Protein AF-A0A6L2ZST8-F1 (afdb_monomer)

pLDDT: mean 83.94, std 3.83, range [68.56, 89.75]

Foldseek 3Di:
DAAPCVPDDPVVSVVVLVVVQVVCVVVVDDDDYHDPDPVSVVPRDPDDDDDD

Mean predicted aligned error: 4.99 Å

Structure (mmCIF, N/CA/C/O backbone):
data_AF-A0A6L2ZST8-F1
#
_entry.id   AF-A0A6L2ZST8-F1
#
loop_
_atom_site.group_PDB
_atom_site.id
_atom_site.type_symbol
_atom_site.label_atom_id
_atom_site.label_alt_id
_atom_site.label_comp_id
_atom_site.label_asym_id
_atom_site.label_entity_id
_atom_site.label_seq_id
_atom_site.pdbx_PDB_ins_code
_atom_site.Cartn_x
_atom_site.Cartn_y
_atom_site.Cartn_z
_atom_site.occupancy
_atom_site.B_iso_or_equiv
_atom_site.auth_seq_id
_atom_site.auth_comp_id
_atom_site.auth_asym_id
_atom_site.auth_atom_id
_atom_site.pdbx_PDB_model_num
ATOM 1 N N . MET A 1 1 ? -8.514 -0.065 -7.492 1.00 68.56 1 MET A N 1
ATOM 2 C CA . MET A 1 1 ? -7.813 1.181 -7.882 1.00 68.56 1 MET A CA 1
ATOM 3 C C . MET A 1 1 ? -6.717 0.783 -8.843 1.00 68.56 1 MET A C 1
ATOM 5 O O . MET A 1 1 ? -6.071 -0.216 -8.549 1.00 68.56 1 MET A O 1
ATOM 9 N N . ASP A 1 2 ? -6.558 1.498 -9.952 1.00 77.12 2 ASP A N 1
ATOM 10 C CA . ASP A 1 2 ? -5.525 1.201 -10.947 1.00 77.12 2 ASP A CA 1
ATOM 11 C C . ASP A 1 2 ? -4.374 2.199 -10.788 1.00 77.12 2 ASP A C 1
ATOM 13 O O . ASP A 1 2 ? -4.591 3.403 -10.901 1.00 77.12 2 ASP A O 1
ATOM 17 N N . GLU A 1 3 ? -3.205 1.705 -10.382 1.00 82.81 3 GLU A N 1
ATOM 18 C CA . GLU A 1 3 ? -1.984 2.480 -10.110 1.00 82.81 3 GLU A CA 1
ATOM 19 C C . GLU A 1 3 ? -2.160 3.775 -9.283 1.00 82.81 3 GLU A C 1
ATOM 21 O O . GLU A 1 3 ? -1.696 4.851 -9.665 1.00 82.81 3 GLU A O 1
ATOM 26 N N . PRO A 1 4 ? -2.791 3.730 -8.100 1.00 77.62 4 PRO A N 1
ATOM 27 C CA . PRO A 1 4 ? -3.240 4.942 -7.411 1.00 77.62 4 PRO A CA 1
ATOM 28 C C . PRO A 1 4 ? -2.124 5.863 -6.891 1.00 77.62 4 PRO A C 1
ATOM 30 O O . PRO A 1 4 ? -2.422 6.986 -6.486 1.00 77.62 4 PRO A O 1
ATOM 33 N N . LEU A 1 5 ? -0.864 5.415 -6.867 1.00 83.00 5 LEU A N 1
ATOM 34 C CA . LE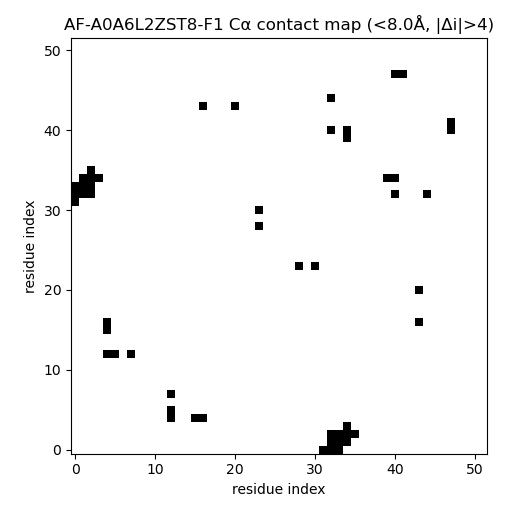U A 1 5 ? 0.272 6.178 -6.337 1.00 83.00 5 LEU A CA 1
ATOM 35 C C . LEU A 1 5 ? 1.401 6.408 -7.360 1.00 83.00 5 LEU A C 1
ATOM 37 O O . LEU A 1 5 ? 2.444 6.952 -6.987 1.00 83.00 5 LEU A O 1
ATOM 41 N N . SER A 1 6 ? 1.219 6.027 -8.632 1.00 80.81 6 SER A N 1
ATOM 42 C CA . SER A 1 6 ? 2.274 6.105 -9.662 1.00 80.81 6 SER A CA 1
ATOM 43 C C . SER A 1 6 ? 2.719 7.540 -9.967 1.00 80.81 6 SER A C 1
ATOM 45 O O . SER A 1 6 ? 3.889 7.777 -10.262 1.00 80.81 6 SER A O 1
ATOM 47 N N . ASN A 1 7 ? 1.821 8.513 -9.790 1.00 81.25 7 ASN A N 1
ATOM 48 C CA . ASN A 1 7 ? 2.080 9.936 -10.033 1.00 81.25 7 ASN A CA 1
ATOM 49 C C . ASN A 1 7 ? 2.721 10.682 -8.844 1.00 81.25 7 ASN A C 1
ATOM 51 O O . ASN A 1 7 ? 2.900 11.897 -8.914 1.00 81.25 7 ASN A O 1
ATOM 55 N N . LEU A 1 8 ? 3.042 9.995 -7.740 1.00 83.69 8 LEU A N 1
ATOM 56 C CA . LEU A 1 8 ? 3.631 10.616 -6.549 1.00 83.69 8 LEU A CA 1
ATOM 57 C C . LEU A 1 8 ? 5.151 10.431 -6.491 1.00 83.69 8 LEU A C 1
ATOM 59 O O . LEU A 1 8 ? 5.699 9.374 -6.842 1.00 83.69 8 LEU A O 1
ATOM 63 N N . ASP A 1 9 ? 5.831 11.446 -5.949 1.00 87.19 9 ASP A N 1
ATOM 64 C CA . ASP A 1 9 ? 7.250 11.344 -5.618 1.00 87.19 9 ASP A CA 1
ATOM 65 C C . ASP A 1 9 ? 7.511 10.172 -4.654 1.00 87.19 9 ASP A C 1
ATOM 67 O O . ASP A 1 9 ? 6.632 9.739 -3.902 1.00 87.19 9 ASP A O 1
ATOM 71 N N . ALA A 1 10 ? 8.725 9.620 -4.687 1.00 81.69 10 ALA A N 1
ATOM 72 C CA . ALA A 1 10 ? 9.048 8.388 -3.969 1.00 81.69 10 ALA A CA 1
ATOM 73 C C . ALA A 1 10 ? 8.812 8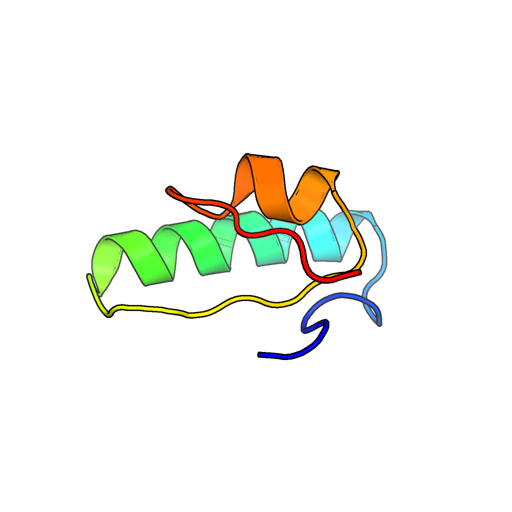.482 -2.449 1.00 81.69 10 ALA A C 1
ATOM 75 O O . ALA A 1 10 ? 8.417 7.497 -1.825 1.00 81.69 10 ALA A O 1
ATOM 76 N N . LYS A 1 11 ? 9.022 9.658 -1.846 1.00 84.25 11 LYS A N 1
ATOM 77 C CA . LYS A 1 11 ? 8.871 9.854 -0.401 1.00 84.25 11 LYS A CA 1
ATOM 78 C C . LYS A 1 11 ? 7.395 9.916 -0.020 1.00 84.25 11 LYS A C 1
ATOM 80 O O . LYS A 1 11 ? 6.967 9.224 0.903 1.00 84.25 11 LYS A O 1
ATOM 85 N N . LEU A 1 12 ? 6.616 10.698 -0.761 1.00 84.56 12 LEU A N 1
ATOM 86 C CA . LEU A 1 12 ? 5.183 10.845 -0.561 1.00 84.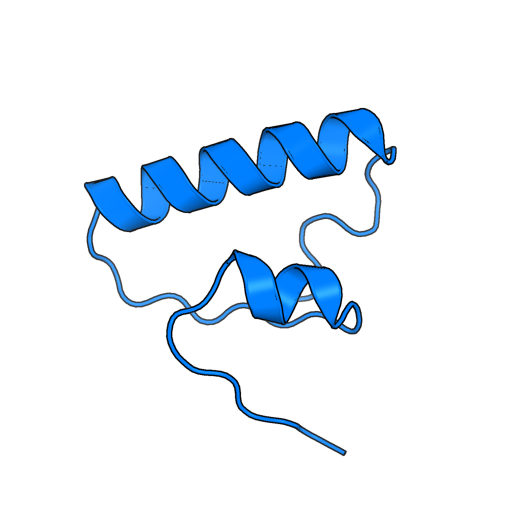56 12 LEU A CA 1
ATOM 87 C C . LEU A 1 12 ? 4.449 9.530 -0.837 1.00 84.56 12 LEU A C 1
ATOM 89 O O . LEU A 1 12 ? 3.534 9.174 -0.097 1.00 84.56 12 LEU A O 1
ATOM 93 N N . ARG A 1 13 ? 4.905 8.753 -1.825 1.00 86.00 13 ARG A N 1
ATOM 94 C CA . ARG A 1 13 ? 4.379 7.418 -2.140 1.00 86.00 13 ARG A CA 1
ATOM 95 C C . ARG A 1 13 ? 4.453 6.469 -0.948 1.00 86.00 13 ARG A C 1
ATOM 97 O O . ARG A 1 13 ? 3.455 5.842 -0.607 1.00 86.00 13 ARG A O 1
ATOM 104 N N . VAL A 1 14 ? 5.606 6.390 -0.280 1.00 85.12 14 VAL A N 1
ATOM 105 C CA . VAL A 1 14 ? 5.802 5.523 0.898 1.00 85.12 14 VAL A CA 1
ATOM 106 C C . VAL A 1 14 ? 4.899 5.948 2.059 1.00 85.12 14 VAL A C 1
ATOM 108 O O . VAL A 1 14 ? 4.271 5.102 2.706 1.00 85.12 14 VAL A O 1
ATOM 111 N N . SER A 1 15 ? 4.785 7.256 2.305 1.00 87.31 15 SER A N 1
ATOM 112 C CA . SER A 1 15 ? 3.891 7.787 3.338 1.00 87.31 15 SER A CA 1
ATOM 113 C C . SER A 1 15 ? 2.425 7.467 3.039 1.00 87.31 15 SER A C 1
ATOM 115 O O . SER A 1 15 ? 1.735 6.915 3.894 1.00 87.31 15 SER A O 1
ATOM 117 N N . MET A 1 16 ? 1.964 7.716 1.812 1.00 87.88 16 MET A N 1
ATOM 118 C CA . MET A 1 16 ? 0.588 7.426 1.398 1.00 87.88 16 MET A CA 1
ATOM 119 C C . MET A 1 16 ? 0.266 5.933 1.463 1.00 87.88 16 MET A C 1
ATOM 121 O O . MET A 1 16 ? -0.811 5.556 1.921 1.00 87.88 16 MET A O 1
ATOM 125 N N . ARG A 1 17 ? 1.216 5.072 1.086 1.00 85.56 17 ARG A N 1
ATOM 126 C CA . ARG A 1 17 ? 1.083 3.613 1.190 1.00 85.56 17 ARG A CA 1
ATOM 127 C C . ARG A 1 17 ? 0.816 3.170 2.629 1.00 85.56 17 ARG A C 1
ATOM 129 O O . ARG A 1 17 ? -0.081 2.370 2.885 1.00 85.56 17 ARG A O 1
ATO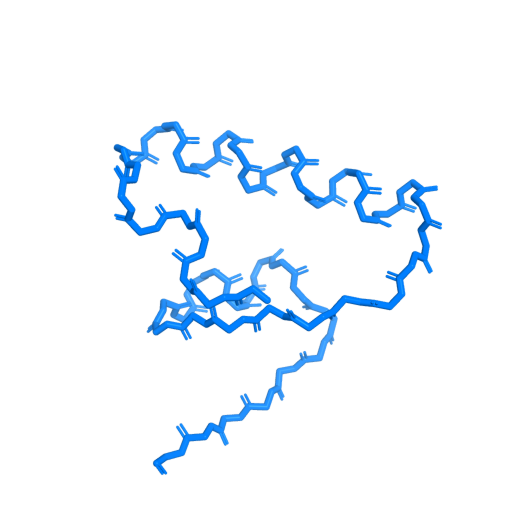M 136 N N . THR A 1 18 ? 1.553 3.749 3.573 1.00 86.81 18 THR A N 1
ATOM 137 C CA . THR A 1 18 ? 1.383 3.478 5.006 1.00 86.81 18 THR A CA 1
ATOM 138 C C . THR A 1 18 ? 0.001 3.913 5.500 1.00 86.81 18 THR A C 1
ATOM 140 O O . THR A 1 18 ? -0.653 3.175 6.238 1.00 86.81 18 THR A O 1
ATOM 143 N N . GLU A 1 19 ? -0.475 5.083 5.075 1.00 87.75 19 GLU A N 1
ATOM 144 C CA . GLU A 1 19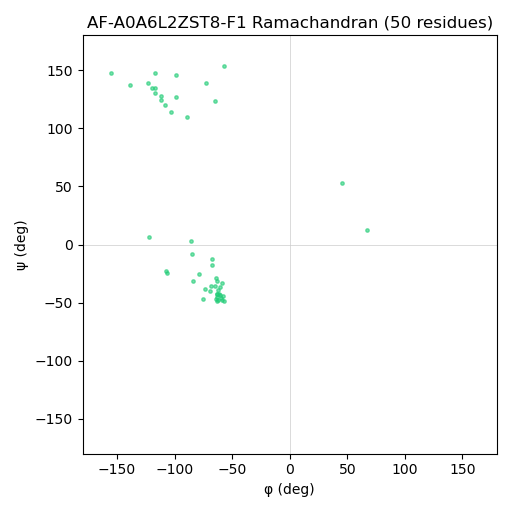 ? -1.790 5.589 5.479 1.00 87.75 19 GLU A CA 1
ATOM 145 C C . GLU A 1 19 ? -2.946 4.784 4.871 1.00 87.75 19 GLU A C 1
ATOM 147 O O . GLU A 1 19 ? -3.893 4.443 5.582 1.00 87.75 19 GLU A O 1
ATOM 152 N N . ILE A 1 20 ? -2.846 4.379 3.602 1.00 84.88 20 ILE A N 1
ATOM 153 C CA . ILE A 1 20 ? -3.833 3.496 2.962 1.00 84.88 20 ILE A CA 1
ATOM 154 C C . ILE A 1 20 ? -3.911 2.155 3.699 1.00 84.88 20 ILE A C 1
ATOM 156 O O . ILE A 1 20 ? -5.012 1.692 3.998 1.00 84.88 20 ILE A O 1
ATOM 160 N N . ALA A 1 21 ? -2.770 1.564 4.069 1.00 83.12 21 ALA A N 1
ATOM 161 C CA . ALA A 1 21 ? -2.742 0.314 4.827 1.00 83.12 21 ALA A CA 1
ATOM 162 C C . ALA A 1 21 ? -3.420 0.453 6.203 1.00 83.12 21 ALA A C 1
ATOM 164 O O . ALA A 1 21 ? -4.198 -0.414 6.607 1.00 83.12 21 ALA A O 1
ATOM 165 N N . LYS A 1 22 ? -3.178 1.562 6.918 1.00 87.19 22 LYS A N 1
ATOM 166 C CA . LYS A 1 22 ? -3.836 1.852 8.206 1.00 87.19 22 LYS A CA 1
ATOM 167 C C . LYS A 1 22 ? -5.345 2.015 8.050 1.00 87.19 22 LYS A C 1
ATOM 169 O O . LYS A 1 22 ? -6.105 1.464 8.844 1.00 87.19 22 LYS A O 1
ATOM 174 N N . ILE A 1 23 ? -5.782 2.761 7.035 1.00 86.38 23 ILE A N 1
ATOM 175 C CA . ILE A 1 23 ? -7.203 2.988 6.756 1.00 86.38 23 ILE A CA 1
ATOM 176 C C . ILE A 1 23 ? -7.888 1.668 6.398 1.00 86.38 23 ILE A C 1
ATOM 178 O O . ILE A 1 23 ? -8.932 1.360 6.967 1.00 86.38 23 ILE A O 1
ATOM 182 N N . HIS A 1 24 ? -7.284 0.866 5.521 1.00 83.38 24 HIS A N 1
ATOM 183 C CA . HIS A 1 24 ? -7.811 -0.437 5.127 1.00 83.38 24 HIS A CA 1
ATOM 184 C C . HIS A 1 24 ? -7.961 -1.375 6.332 1.00 83.38 24 HIS A C 1
ATOM 186 O O . HIS A 1 24 ? -9.047 -1.908 6.552 1.00 83.38 24 HIS A O 1
ATOM 192 N N . ARG A 1 25 ? -6.931 -1.477 7.187 1.00 82.31 25 ARG A N 1
ATOM 193 C CA . ARG A 1 25 ? -6.992 -2.261 8.434 1.00 82.31 25 ARG A CA 1
ATOM 194 C C . ARG A 1 25 ? -8.066 -1.768 9.400 1.00 82.31 25 ARG A C 1
ATOM 196 O O . ARG A 1 25 ? -8.683 -2.578 10.081 1.00 82.31 25 ARG A O 1
ATOM 203 N N . ARG A 1 26 ? -8.290 -0.452 9.474 1.00 86.56 26 ARG A N 1
ATOM 204 C CA . ARG A 1 26 ? -9.303 0.142 10.357 1.00 86.56 26 ARG A CA 1
ATOM 205 C C . ARG A 1 26 ? -10.729 -0.085 9.857 1.00 86.56 26 ARG A C 1
ATOM 207 O O . ARG A 1 26 ? -11.620 -0.272 10.674 1.00 86.56 26 ARG A O 1
ATOM 214 N N . ILE A 1 27 ? -10.952 -0.011 8.545 1.00 87.94 27 ILE A N 1
ATOM 215 C CA . ILE A 1 27 ? -12.292 -0.130 7.950 1.00 87.94 27 ILE A CA 1
ATOM 216 C C . ILE A 1 27 ? -12.677 -1.603 7.749 1.00 87.94 27 ILE A C 1
ATOM 218 O O . ILE A 1 27 ? -13.856 -1.934 7.821 1.00 87.94 27 ILE A O 1
ATOM 222 N N . GLY A 1 28 ? -11.709 -2.492 7.496 1.00 81.50 28 GLY A N 1
ATOM 223 C CA . GLY A 1 28 ? -11.967 -3.915 7.244 1.00 81.50 28 GLY A CA 1
ATOM 224 C C . GLY A 1 28 ? -12.721 -4.192 5.937 1.00 81.50 28 GLY A C 1
ATOM 225 O O . GLY A 1 28 ? -13.208 -5.299 5.728 1.00 81.50 28 GLY A O 1
ATOM 226 N N . ALA A 1 29 ? -12.844 -3.196 5.056 1.00 81.31 29 ALA A N 1
ATOM 227 C CA . ALA A 1 29 ? -13.484 -3.356 3.757 1.00 81.31 29 ALA A CA 1
ATOM 228 C C . ALA A 1 29 ? -12.591 -4.171 2.819 1.00 81.31 29 ALA A C 1
ATOM 230 O O . ALA A 1 29 ? -11.389 -3.936 2.760 1.00 81.31 29 ALA A O 1
ATOM 231 N N . THR A 1 30 ? -13.176 -5.081 2.042 1.00 86.12 30 THR A N 1
ATOM 232 C CA . THR A 1 30 ? -12.457 -5.788 0.977 1.00 86.12 30 THR A CA 1
ATOM 233 C C . THR A 1 30 ? -12.033 -4.800 -0.112 1.00 86.12 30 THR A C 1
ATOM 235 O O . THR A 1 30 ? -12.877 -4.125 -0.699 1.00 86.12 30 THR A O 1
ATOM 238 N N . THR A 1 31 ? -10.733 -4.736 -0.407 1.00 83.62 31 THR A N 1
ATOM 239 C CA . THR A 1 31 ? -10.163 -3.825 -1.411 1.00 83.62 31 THR A CA 1
ATOM 240 C C . THR A 1 31 ? -9.400 -4.614 -2.467 1.00 83.62 31 THR A C 1
ATOM 242 O O . THR A 1 31 ? -8.657 -5.535 -2.139 1.00 83.62 31 THR A O 1
ATOM 245 N N . ILE A 1 32 ? -9.544 -4.215 -3.734 1.00 86.25 32 ILE A N 1
ATOM 246 C CA . ILE A 1 32 ? -8.718 -4.698 -4.848 1.00 86.25 32 ILE A CA 1
ATOM 247 C C . ILE A 1 32 ? -7.771 -3.570 -5.284 1.00 86.25 32 ILE A C 1
ATOM 249 O O . ILE A 1 32 ? -8.211 -2.485 -5.692 1.00 86.25 32 ILE A O 1
ATOM 253 N N . TYR A 1 33 ? -6.468 -3.837 -5.189 1.00 86.75 33 TYR A N 1
ATOM 254 C CA . TYR A 1 33 ? -5.384 -2.934 -5.574 1.00 86.75 33 TYR A CA 1
ATOM 255 C C . TYR A 1 33 ? -4.664 -3.499 -6.802 1.00 86.75 33 TYR A C 1
ATOM 257 O O . TYR A 1 33 ? -4.265 -4.661 -6.787 1.00 86.75 33 TYR A O 1
ATOM 265 N N . VAL A 1 34 ? -4.519 -2.692 -7.853 1.00 89.00 34 VAL A N 1
ATOM 266 C CA . VAL A 1 34 ? -3.830 -3.061 -9.096 1.00 89.00 34 VAL A CA 1
ATOM 267 C C . VAL A 1 34 ? -2.626 -2.143 -9.256 1.00 89.00 34 VAL A C 1
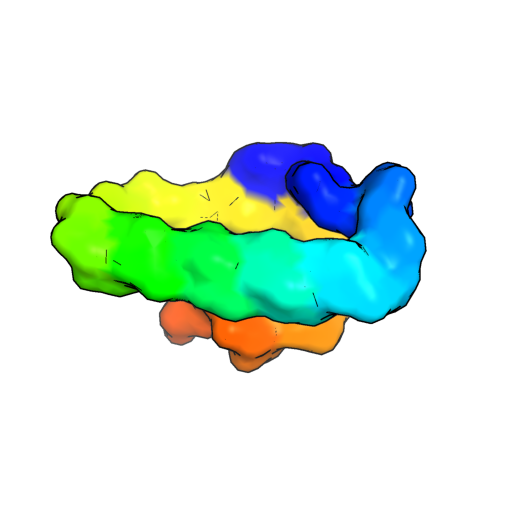ATOM 269 O O . VAL A 1 34 ? -2.733 -0.929 -9.081 1.00 89.00 34 VAL A O 1
ATOM 272 N N . THR A 1 35 ? -1.467 -2.737 -9.516 1.00 87.25 35 THR A N 1
ATOM 273 C CA . THR A 1 35 ? -0.196 -2.029 -9.674 1.00 87.25 35 THR A CA 1
ATOM 274 C C . THR A 1 35 ? 0.751 -2.862 -10.527 1.00 87.25 35 THR A C 1
ATOM 276 O O . THR A 1 35 ? 0.719 -4.093 -10.464 1.00 87.25 35 THR A O 1
ATOM 279 N N . HIS A 1 36 ? 1.604 -2.192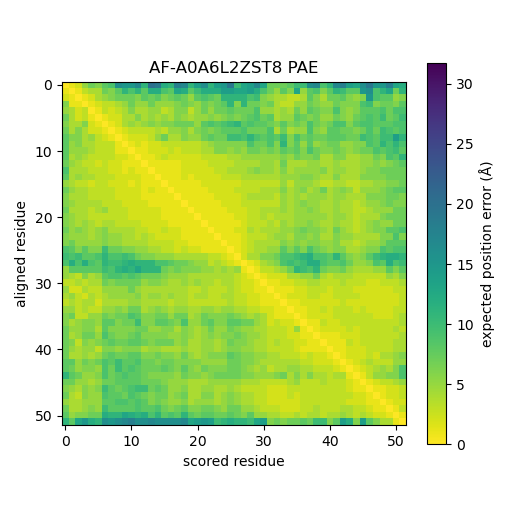 -11.299 1.00 87.62 36 HIS A N 1
ATOM 280 C CA . HIS A 1 36 ? 2.745 -2.815 -11.971 1.00 87.62 36 HIS A CA 1
ATOM 281 C C . HIS A 1 36 ? 3.978 -2.912 -11.051 1.00 87.62 36 HIS A C 1
ATOM 283 O O . HIS A 1 36 ? 4.967 -3.553 -11.408 1.00 87.62 36 HIS A O 1
ATOM 289 N N . ASP A 1 37 ? 3.937 -2.291 -9.865 1.00 84.56 37 ASP A N 1
ATOM 290 C CA . ASP A 1 37 ? 5.029 -2.304 -8.892 1.00 84.56 37 ASP A CA 1
ATOM 291 C C . ASP A 1 37 ? 4.894 -3.501 -7.936 1.00 84.56 37 ASP A C 1
ATOM 293 O O . ASP A 1 37 ? 4.032 -3.561 -7.054 1.00 84.56 37 ASP A O 1
ATOM 297 N N . GLN A 1 38 ? 5.796 -4.468 -8.082 1.00 81.50 38 GLN A N 1
ATOM 298 C CA . GLN A 1 38 ? 5.817 -5.672 -7.251 1.00 81.50 38 GLN A CA 1
ATOM 299 C C . GLN A 1 38 ? 6.066 -5.369 -5.764 1.00 81.50 38 GLN A C 1
ATOM 301 O O . GLN A 1 38 ? 5.540 -6.072 -4.901 1.00 81.50 38 GLN A O 1
ATOM 306 N N . ILE A 1 39 ? 6.824 -4.316 -5.433 1.00 83.62 39 ILE A N 1
ATOM 307 C CA . ILE A 1 39 ? 7.091 -3.928 -4.039 1.00 83.62 39 ILE A CA 1
ATOM 308 C C . ILE A 1 39 ? 5.805 -3.403 -3.391 1.00 83.62 39 ILE A C 1
ATOM 310 O O . ILE A 1 39 ? 5.552 -3.656 -2.210 1.00 83.62 39 ILE A O 1
ATOM 314 N N . GLU A 1 40 ? 4.958 -2.707 -4.152 1.00 79.19 40 GLU A N 1
ATOM 315 C CA . GLU A 1 40 ? 3.635 -2.282 -3.682 1.00 79.19 40 GLU A CA 1
ATOM 316 C C . GLU A 1 40 ? 2.737 -3.464 -3.351 1.00 79.19 40 GLU A C 1
ATOM 318 O O . GLU A 1 40 ? 2.166 -3.513 -2.259 1.00 79.19 40 GLU A O 1
ATOM 323 N N . ALA A 1 41 ? 2.666 -4.442 -4.253 1.00 83.38 41 ALA A N 1
ATOM 324 C CA . ALA A 1 41 ? 1.870 -5.643 -4.040 1.00 83.38 41 ALA A CA 1
ATOM 325 C C . ALA A 1 41 ? 2.334 -6.410 -2.789 1.00 83.38 41 ALA A C 1
ATOM 327 O O . ALA A 1 41 ? 1.532 -6.751 -1.928 1.00 83.38 41 ALA A O 1
ATOM 328 N N . MET A 1 42 ? 3.641 -6.604 -2.620 1.00 82.62 42 MET A N 1
ATOM 329 C CA . MET A 1 42 ? 4.188 -7.366 -1.490 1.00 82.62 42 MET A CA 1
ATOM 330 C C . MET A 1 42 ? 4.005 -6.688 -0.123 1.00 82.62 42 MET A C 1
ATOM 332 O O . MET A 1 42 ? 4.155 -7.343 0.906 1.00 82.62 42 MET A O 1
ATOM 336 N N . THR A 1 43 ? 3.717 -5.383 -0.086 1.00 78.38 43 THR A N 1
ATOM 337 C CA . THR A 1 43 ? 3.652 -4.610 1.167 1.00 78.38 43 THR A CA 1
ATOM 338 C C . THR A 1 43 ? 2.241 -4.225 1.591 1.00 78.38 43 THR A C 1
ATOM 340 O O . THR A 1 43 ? 2.025 -3.963 2.776 1.00 78.38 43 THR A O 1
ATOM 343 N N . LEU A 1 44 ? 1.285 -4.175 0.658 1.00 77.81 44 LEU A N 1
ATOM 344 C CA . LEU A 1 44 ? -0.052 -3.647 0.926 1.00 77.81 44 LEU A CA 1
ATOM 345 C C . LEU A 1 44 ? -1.151 -4.717 1.022 1.00 77.81 44 LEU A C 1
ATOM 34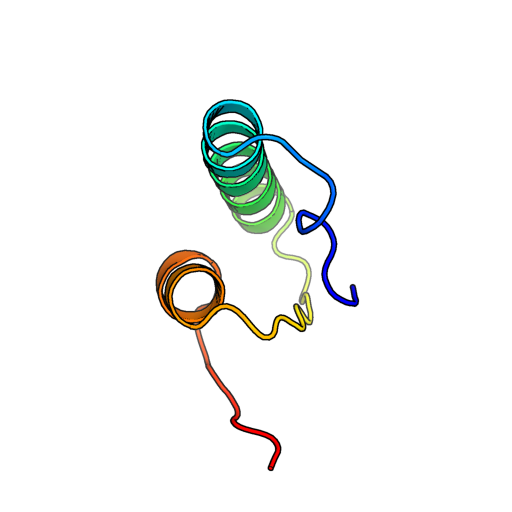7 O O . LEU A 1 44 ? -2.170 -4.450 1.656 1.00 77.81 44 LEU A O 1
ATOM 351 N N . VAL A 1 45 ? -0.981 -5.890 0.400 1.00 80.56 45 VAL A N 1
ATOM 352 C CA . VAL A 1 45 ? -2.064 -6.880 0.263 1.00 80.56 45 VAL A CA 1
ATOM 353 C C . VAL A 1 45 ? -1.769 -8.204 0.965 1.00 80.56 45 VAL A C 1
ATOM 355 O O . VAL A 1 45 ? -0.633 -8.665 1.013 1.00 80.56 45 VAL A O 1
ATOM 358 N N . ASP A 1 46 ? -2.825 -8.848 1.465 1.00 82.38 46 ASP A N 1
ATOM 359 C CA . ASP A 1 46 ? -2.738 -10.172 2.098 1.00 82.38 46 ASP A CA 1
ATOM 360 C C . ASP A 1 46 ? -2.648 -11.315 1.072 1.00 82.38 46 ASP A C 1
ATOM 362 O O . ASP A 1 46 ? -2.162 -12.405 1.371 1.00 82.38 46 ASP A O 1
ATOM 366 N N . ARG A 1 47 ? -3.157 -11.092 -0.147 1.00 86.94 47 ARG A N 1
ATOM 367 C CA . ARG A 1 47 ? -3.162 -12.063 -1.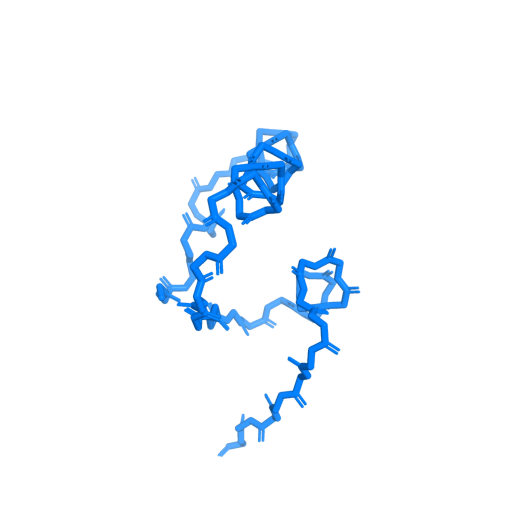248 1.00 86.94 47 ARG A CA 1
ATOM 368 C C . ARG A 1 47 ? -2.817 -11.364 -2.555 1.00 86.94 47 ARG A C 1
ATOM 370 O O . ARG A 1 47 ? -3.348 -10.294 -2.836 1.00 86.94 47 ARG A O 1
ATOM 377 N N . ILE A 1 48 ? -1.979 -12.008 -3.365 1.00 88.75 48 ILE A N 1
ATOM 378 C CA . ILE A 1 48 ? -1.512 -11.487 -4.654 1.00 88.75 48 ILE A CA 1
ATOM 379 C C . ILE A 1 48 ? -1.999 -12.411 -5.772 1.00 88.75 48 ILE A C 1
ATOM 381 O O . ILE A 1 48 ? -1.891 -13.633 -5.663 1.00 88.75 48 ILE A O 1
ATOM 385 N N . ALA A 1 49 ? -2.519 -11.824 -6.848 1.00 89.75 49 ALA A N 1
ATOM 386 C CA . ALA A 1 49 ? -2.794 -12.501 -8.111 1.00 89.75 49 ALA A CA 1
ATOM 387 C C . ALA A 1 49 ? -1.977 -11.820 -9.216 1.00 89.75 49 ALA A C 1
ATOM 389 O O . ALA A 1 49 ? -1.932 -10.593 -9.272 1.00 89.75 49 ALA A O 1
ATOM 390 N N . ILE A 1 50 ? -1.326 -12.613 -10.068 1.00 89.06 50 ILE A N 1
ATOM 391 C CA . ILE A 1 50 ? -0.528 -12.110 -11.190 1.00 89.06 50 ILE A CA 1
ATOM 392 C C . ILE A 1 50 ? -1.381 -12.205 -12.450 1.00 89.06 50 ILE A C 1
ATOM 394 O O . ILE A 1 50 ? -1.919 -13.270 -12.751 1.00 89.06 50 ILE A O 1
ATOM 398 N N . ILE A 1 51 ? -1.494 -11.089 -13.166 1.00 85.81 51 ILE A N 1
ATOM 399 C CA . ILE A 1 51 ? -2.124 -11.024 -14.483 1.00 85.81 51 ILE A CA 1
ATOM 400 C C . ILE A 1 51 ? -1.010 -10.727 -15.485 1.00 85.81 51 ILE A C 1
ATOM 402 O O . ILE A 1 51 ? -0.243 -9.784 -15.292 1.00 85.81 51 ILE A O 1
ATOM 406 N N . SER A 1 52 ? -0.896 -11.594 -16.488 1.00 80.25 52 SER A N 1
ATOM 407 C CA . SER A 1 52 ? 0.087 -11.549 -17.576 1.00 80.25 52 SER A CA 1
ATOM 408 C C . SER A 1 52 ? -0.516 -10.996 -18.854 1.00 80.25 52 SER A C 1
ATOM 410 O O . SER A 1 52 ? -1.644 -11.445 -19.167 1.00 80.25 52 SER A O 1
#

Solvent-accessible surface area (backbone atoms only — not comparable to full-atom values): 3478 Å² total; per-residue (Å²): 82,76,48,86,52,74,90,47,58,76,69,58,32,55,53,52,52,54,52,51,46,52,50,43,69,72,67,66,64,92,78,69,81,44,66,92,50,66,69,56,52,73,73,69,52,98,74,88,84,89,86,132

Radius of gyration: 10.94 Å; Cα contacts (8 Å, |Δi|>4): 26; chains: 1; bounding box: 22×24×28 Å

Nearest PDB structures (foldseek):
  3rlf-assembly1_B  TM=9.774E-01  e=5.043E-04  Escherichia coli K-12
  4khz-assembly1_B  TM=9.839E-01  e=7.158E-04  Escherichia coli DH1
  2r6g-assembly1_A  TM=9.709E-01  e=9.472E-04  Escherichia coli K-12
  2onk-assembly1_B  TM=9.341E-01  e=1.687E-01  Archaeoglobus fulgidus
  7ahh-assembly1_D  TM=9.633E-01  e=2.394E-01  Lactococcus lactis subsp. lactis

Sequence (52 aa):
MDEPLSNLDAKLRVSMRTEIAKIHRRIGATTIYVTHDQIEAMTLVDRIAIIS

InterPro domains:
  IPR027417 P-loop containing nucleoside triphosphate hydrolase [G3DSA:3.40.50.300] (1-52)
  IPR027417 P-loop containing nucleoside triphosphate hydrolase [SSF52540] (1-51)
  IPR047641 ABC transporter, ATP-binding protein MalK/UgpC-like [PTHR43875] (1-51)

Organism: NCBI:txid1363

Secondary structure (DSSP, 8-state):
-BSTTTTS-HHHHHHHHHHHHHHHHHH------B-S-HHHHHHH-SS-----